Protein AF-A0A0A1DNB2-F1 (afdb_monomer)

Foldseek 3Di:
DALAAVCLLCVVLVHHPVVADPVRRVLLVQQLVLLVVLCCVPPNDPVVFDNVLRRVQSSVLSNVVVVCVVVVNDCVDADDDPPPDDGDDDRDYDDPVSRDPVSVVSRPDPPPVPPPPPPPPDPPPDD

Solvent-accessible surface area (backbone atoms only — not comparable to full-atom values): 7904 Å² total; per-residue (Å²): 129,48,83,43,51,50,58,55,23,25,54,75,65,74,43,65,67,84,79,54,52,73,67,54,41,52,52,38,44,51,32,22,43,3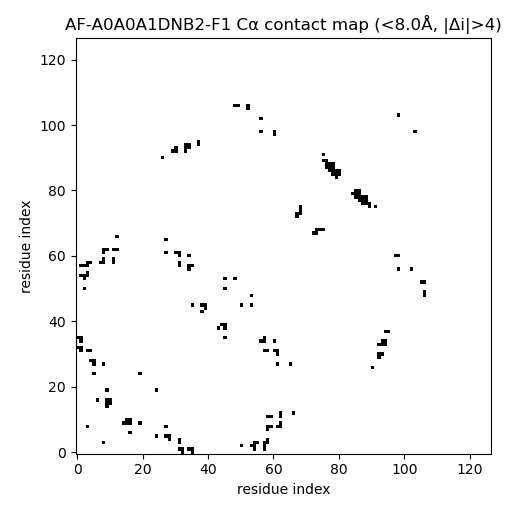4,41,46,50,51,50,33,73,75,76,40,68,66,89,80,47,62,63,67,60,51,25,48,49,29,29,54,49,33,30,62,64,44,47,43,52,72,69,77,74,39,79,84,55,82,49,82,43,92,88,88,48,72,69,62,80,68,82,83,74,60,51,73,82,70,59,44,70,73,63,53,51,74,75,43,84,77,78,67,84,69,78,79,77,78,78,75,76,65,93,80,86,79,129

Structure (mmCIF, N/CA/C/O backbone):
data_AF-A0A0A1DNB2-F1
#
_entry.id   AF-A0A0A1DNB2-F1
#
loop_
_atom_site.group_PDB
_atom_site.id
_atom_site.type_symbol
_atom_site.label_atom_id
_atom_site.label_alt_id
_atom_site.label_comp_id
_atom_site.label_asym_id
_atom_site.label_entity_id
_atom_site.label_seq_id
_atom_site.pdbx_PDB_ins_code
_atom_site.Cartn_x
_atom_site.Cartn_y
_atom_site.Cartn_z
_atom_site.occupancy
_atom_site.B_iso_or_equiv
_atom_site.auth_seq_id
_atom_site.auth_comp_id
_atom_site.auth_asym_id
_atom_site.auth_atom_id
_atom_site.pdbx_PDB_model_num
ATOM 1 N N . MET A 1 1 ? 2.024 7.033 7.759 1.00 73.50 1 MET A N 1
ATOM 2 C CA . MET A 1 1 ? 3.099 6.651 6.828 1.00 73.50 1 MET A CA 1
ATOM 3 C C . MET A 1 1 ? 3.079 5.149 6.837 1.00 73.50 1 MET A C 1
ATOM 5 O O . MET A 1 1 ? 3.105 4.606 7.940 1.00 73.50 1 MET A O 1
ATOM 9 N N . ALA A 1 2 ? 2.979 4.540 5.654 1.00 85.00 2 ALA A N 1
ATOM 10 C CA . ALA A 1 2 ? 2.740 3.110 5.537 1.00 85.00 2 ALA A CA 1
ATOM 11 C C . ALA A 1 2 ? 3.807 2.322 6.306 1.00 85.00 2 ALA A C 1
ATOM 13 O O . ALA A 1 2 ? 4.969 2.742 6.375 1.00 85.00 2 ALA A O 1
ATOM 14 N N . LEU A 1 3 ? 3.396 1.215 6.919 1.00 89.25 3 LEU A N 1
ATOM 15 C CA . LEU A 1 3 ? 4.296 0.342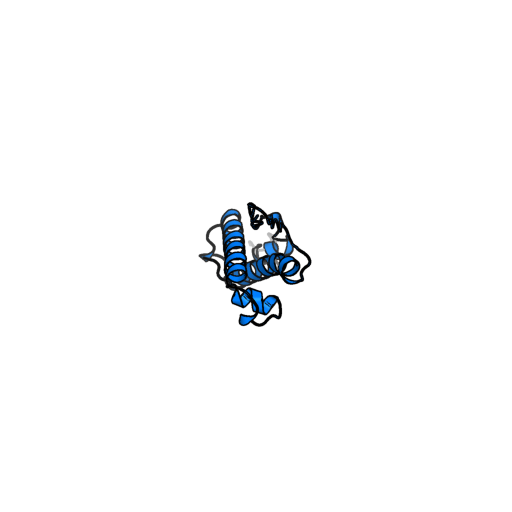 7.671 1.00 89.25 3 LEU A CA 1
ATOM 16 C C . LEU A 1 3 ? 5.146 -0.514 6.729 1.00 89.25 3 LEU A C 1
ATOM 18 O O . LEU A 1 3 ? 6.306 -0.805 7.026 1.00 89.25 3 LEU A O 1
ATOM 22 N N . ALA A 1 4 ? 4.579 -0.911 5.593 1.00 92.00 4 ALA A N 1
ATOM 23 C CA . ALA A 1 4 ? 5.293 -1.562 4.512 1.00 92.00 4 ALA A CA 1
ATOM 24 C C . ALA A 1 4 ? 6.071 -0.554 3.657 1.00 92.00 4 ALA A C 1
ATOM 26 O O . ALA A 1 4 ? 5.692 0.604 3.472 1.00 92.00 4 ALA A O 1
ATOM 27 N N . THR A 1 5 ? 7.172 -1.035 3.091 1.00 94.88 5 THR A N 1
ATOM 28 C CA . THR A 1 5 ? 8.053 -0.286 2.197 1.00 94.88 5 THR A CA 1
ATOM 29 C C . THR A 1 5 ? 8.020 -0.864 0.786 1.00 94.88 5 THR A C 1
ATOM 31 O O . THR A 1 5 ? 7.589 -1.996 0.556 1.00 94.88 5 THR A O 1
ATOM 34 N N . TRP A 1 6 ? 8.528 -0.114 -0.194 1.00 92.81 6 TRP A N 1
ATOM 35 C CA . TRP A 1 6 ? 8.663 -0.638 -1.555 1.00 92.81 6 TRP A CA 1
ATOM 36 C C . TRP A 1 6 ? 9.616 -1.844 -1.622 1.00 92.81 6 TRP A C 1
ATOM 38 O O . TRP A 1 6 ? 9.470 -2.683 -2.510 1.00 92.81 6 TRP A O 1
ATOM 48 N N . GLN A 1 7 ? 10.560 -1.967 -0.681 1.00 93.88 7 GLN A N 1
ATOM 49 C CA . GLN A 1 7 ? 11.427 -3.136 -0.554 1.00 93.88 7 GLN A CA 1
ATOM 50 C C . GLN A 1 7 ? 10.636 -4.380 -0.143 1.00 93.88 7 GLN A C 1
ATOM 52 O O . GLN A 1 7 ? 10.850 -5.441 -0.725 1.00 93.88 7 GLN A O 1
ATOM 57 N N . ASP A 1 8 ? 9.703 -4.256 0.807 1.00 92.50 8 ASP A N 1
ATOM 58 C CA . ASP A 1 8 ? 8.832 -5.369 1.214 1.00 92.50 8 ASP A CA 1
ATOM 59 C C . ASP A 1 8 ? 7.995 -5.861 0.021 1.00 92.50 8 ASP A C 1
ATOM 61 O O . ASP A 1 8 ? 7.872 -7.062 -0.219 1.00 92.50 8 ASP A O 1
ATOM 65 N N . VAL A 1 9 ? 7.507 -4.928 -0.802 1.00 91.25 9 VAL A N 1
ATOM 66 C CA . VAL A 1 9 ? 6.787 -5.246 -2.043 1.00 91.25 9 VAL A CA 1
ATOM 67 C C . VAL A 1 9 ? 7.698 -5.933 -3.063 1.00 91.25 9 VAL A C 1
ATOM 69 O O . VAL A 1 9 ? 7.281 -6.899 -3.695 1.00 91.25 9 VAL A O 1
ATOM 72 N N . ALA A 1 10 ? 8.954 -5.499 -3.216 1.00 90.25 10 ALA A N 1
ATOM 73 C CA . ALA A 1 10 ? 9.918 -6.172 -4.092 1.00 90.25 10 ALA A CA 1
ATOM 74 C C . ALA A 1 10 ? 10.150 -7.635 -3.668 1.00 90.25 10 ALA A C 1
ATOM 76 O O . ALA A 1 10 ? 10.133 -8.531 -4.516 1.00 90.25 10 ALA A O 1
ATOM 77 N N . VAL A 1 11 ? 10.275 -7.878 -2.357 1.00 92.06 11 VAL A N 1
ATOM 78 C CA . VAL A 1 11 ? 10.388 -9.225 -1.777 1.00 92.06 11 VAL A CA 1
ATOM 79 C C . VAL A 1 11 ? 9.134 -10.053 -2.064 1.00 92.06 11 VAL A C 1
ATOM 81 O O . VAL A 1 11 ? 9.256 -11.176 -2.550 1.00 92.06 11 VAL A O 1
ATOM 84 N N . ALA A 1 12 ? 7.936 -9.498 -1.853 1.00 89.88 12 ALA A N 1
ATOM 85 C CA . ALA A 1 12 ? 6.667 -10.177 -2.143 1.00 89.88 12 ALA A CA 1
ATOM 86 C C . ALA A 1 12 ? 6.475 -10.497 -3.639 1.00 89.88 12 ALA A C 1
ATOM 88 O O . ALA A 1 12 ? 5.805 -11.463 -4.010 1.00 89.88 12 ALA A O 1
ATOM 89 N N . LEU A 1 13 ? 7.088 -9.705 -4.519 1.00 88.12 13 LEU A N 1
ATOM 90 C CA . LEU A 1 13 ? 7.130 -9.956 -5.960 1.00 88.12 13 LEU A CA 1
ATOM 91 C C . LEU A 1 13 ? 8.199 -10.984 -6.365 1.00 88.12 13 LEU A C 1
ATOM 93 O O . LEU A 1 13 ? 8.266 -11.340 -7.542 1.00 88.12 13 LEU A O 1
ATOM 97 N N . GLY A 1 14 ? 9.042 -11.443 -5.435 1.00 88.88 14 GLY A N 1
ATOM 98 C CA . GLY A 1 14 ? 10.167 -12.333 -5.722 1.00 88.88 14 GLY A CA 1
ATOM 99 C C . GLY A 1 14 ? 11.239 -11.677 -6.595 1.00 88.88 14 GLY A C 1
ATOM 100 O O . GLY A 1 14 ? 11.913 -12.366 -7.362 1.00 88.88 14 GLY A O 1
ATOM 101 N N . ARG A 1 15 ? 11.375 -10.346 -6.533 1.00 84.31 15 ARG A N 1
ATOM 102 C CA . ARG A 1 15 ? 12.328 -9.575 -7.341 1.00 84.31 15 ARG A CA 1
ATOM 103 C C . ARG A 1 15 ? 13.391 -8.939 -6.448 1.00 84.31 15 ARG A C 1
ATOM 105 O O . ARG A 1 15 ? 13.091 -8.544 -5.321 1.00 84.31 15 ARG A O 1
ATOM 112 N N . PRO A 1 16 ? 14.629 -8.791 -6.938 1.00 86.06 16 PRO A N 1
ATOM 113 C CA . PRO A 1 16 ? 15.644 -8.075 -6.188 1.00 86.06 16 PRO A CA 1
ATOM 114 C C . PRO A 1 16 ? 15.311 -6.571 -6.186 1.00 86.06 16 PRO A C 1
ATOM 116 O O . PRO A 1 16 ? 14.721 -6.043 -7.135 1.00 86.06 16 PRO A O 1
ATOM 119 N N . SER A 1 17 ? 15.621 -5.885 -5.086 1.00 81.06 17 SER A N 1
ATOM 120 C CA . SER A 1 17 ? 15.205 -4.496 -4.834 1.00 81.06 17 SER A CA 1
ATOM 121 C C . SER A 1 17 ? 15.813 -3.482 -5.811 1.00 81.06 17 SER A C 1
ATOM 123 O O . SER A 1 17 ? 15.211 -2.445 -6.078 1.00 81.06 17 SER A O 1
ATOM 125 N N . ASP A 1 18 ? 16.964 -3.801 -6.393 1.00 85.75 18 ASP A N 1
ATOM 126 C CA . ASP A 1 18 ? 17.659 -3.034 -7.430 1.00 85.75 18 ASP A CA 1
ATOM 127 C C . ASP A 1 18 ? 17.009 -3.146 -8.822 1.00 85.75 18 ASP A C 1
ATOM 129 O O . ASP A 1 18 ? 17.302 -2.344 -9.707 1.00 85.75 18 ASP A O 1
ATOM 133 N N . SER A 1 19 ? 16.085 -4.093 -9.023 1.00 84.00 19 SER A N 1
ATOM 134 C CA . SER A 1 19 ? 15.352 -4.253 -10.289 1.00 84.00 19 SER A CA 1
ATOM 135 C C . SER A 1 19 ? 14.193 -3.268 -10.485 1.00 84.00 19 SER A C 1
ATOM 137 O O . SER A 1 19 ? 13.545 -3.296 -11.537 1.00 84.00 19 SER A O 1
ATOM 139 N N . LEU A 1 20 ? 13.889 -2.444 -9.475 1.00 86.00 20 LEU A N 1
ATOM 140 C CA . LEU A 1 20 ? 12.832 -1.436 -9.522 1.00 86.00 20 LEU A CA 1
ATOM 141 C C . LEU A 1 20 ? 13.422 -0.055 -9.810 1.00 86.00 20 LEU A C 1
ATOM 143 O O . LEU A 1 20 ? 14.296 0.412 -9.079 1.00 86.00 20 LEU A O 1
ATOM 147 N N . THR A 1 21 ? 12.904 0.630 -10.832 1.00 88.44 21 THR A N 1
ATOM 148 C CA . THR A 1 21 ? 13.317 2.013 -11.125 1.00 88.44 21 THR A CA 1
ATOM 149 C C . THR A 1 21 ? 12.827 2.973 -10.032 1.00 88.44 21 THR A C 1
ATOM 151 O O . THR A 1 21 ? 11.832 2.677 -9.361 1.00 88.44 21 THR A O 1
ATOM 154 N N . PRO A 1 22 ? 13.456 4.149 -9.852 1.00 87.12 22 PRO A N 1
ATOM 155 C CA . PRO A 1 22 ? 12.995 5.146 -8.882 1.00 87.12 22 PRO A CA 1
ATOM 156 C C . PRO A 1 22 ? 11.516 5.532 -9.053 1.00 87.12 22 PRO A C 1
ATOM 158 O O . PRO A 1 22 ? 10.792 5.713 -8.076 1.00 87.12 22 PRO A O 1
ATOM 161 N N . GLU A 1 23 ? 11.022 5.599 -10.290 1.00 85.06 23 GLU A N 1
ATOM 162 C CA . GLU A 1 23 ? 9.613 5.877 -10.582 1.00 85.06 23 GLU A CA 1
ATOM 163 C C . GLU A 1 23 ? 8.696 4.7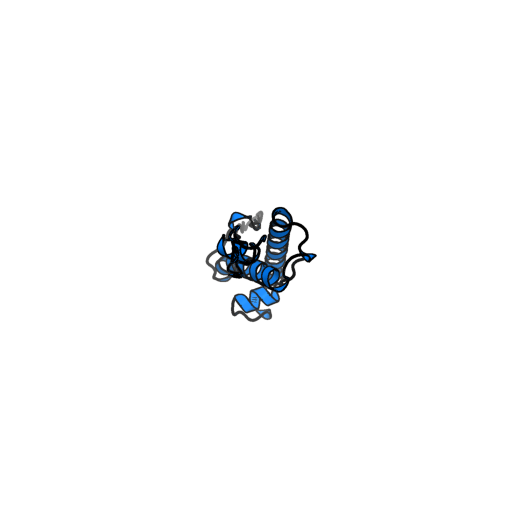60 -10.078 1.00 85.06 23 GLU A C 1
ATOM 165 O O . GLU A 1 23 ? 7.645 5.040 -9.502 1.00 85.06 23 GLU A O 1
ATOM 170 N N . GLN A 1 24 ? 9.101 3.499 -10.253 1.00 86.50 24 GLN A N 1
ATOM 171 C CA . GLN A 1 24 ? 8.361 2.346 -9.740 1.00 86.50 24 GLN A CA 1
ATOM 172 C C . GLN A 1 24 ? 8.351 2.343 -8.207 1.00 86.50 24 GLN A C 1
ATOM 174 O O . GLN A 1 24 ? 7.308 2.099 -7.606 1.00 86.50 24 GLN A O 1
ATOM 179 N N . GLN A 1 25 ? 9.473 2.690 -7.569 1.00 90.25 25 GLN A N 1
ATOM 180 C CA . GLN A 1 25 ? 9.567 2.811 -6.110 1.00 90.25 25 GLN A CA 1
ATOM 181 C C . GLN A 1 25 ? 8.614 3.891 -5.570 1.00 90.25 25 GLN A C 1
ATOM 183 O O . GLN A 1 25 ? 7.877 3.652 -4.608 1.00 90.25 25 GLN A O 1
ATOM 188 N N . HIS A 1 26 ? 8.562 5.062 -6.214 1.00 89.56 26 HIS A N 1
ATOM 189 C CA . HIS A 1 26 ? 7.619 6.124 -5.855 1.00 89.56 26 HIS A CA 1
ATOM 190 C C . HIS A 1 26 ? 6.160 5.709 -6.070 1.00 89.56 26 HIS A C 1
ATOM 192 O O . HIS A 1 26 ? 5.310 6.001 -5.229 1.00 89.56 26 HIS A O 1
ATOM 198 N N . GLN A 1 27 ? 5.859 5.007 -7.164 1.00 88.19 27 GLN A N 1
ATOM 199 C CA . GLN A 1 27 ? 4.501 4.552 -7.455 1.00 88.19 27 GLN A CA 1
ATOM 200 C C . GLN A 1 27 ? 4.018 3.494 -6.455 1.00 88.19 27 GLN A C 1
ATOM 202 O O . GLN A 1 27 ? 2.891 3.575 -5.972 1.00 88.19 27 GLN A O 1
ATOM 207 N N . ILE A 1 28 ? 4.885 2.551 -6.082 1.00 91.19 28 ILE A N 1
ATOM 208 C CA . ILE A 1 28 ? 4.593 1.568 -5.035 1.00 91.19 28 ILE A CA 1
ATOM 209 C C . ILE A 1 28 ? 4.344 2.280 -3.703 1.00 91.19 28 ILE A C 1
ATOM 211 O O . ILE A 1 28 ? 3.339 2.022 -3.048 1.00 91.19 28 ILE A O 1
ATOM 215 N N . THR A 1 29 ? 5.195 3.244 -3.344 1.00 93.12 29 THR A N 1
ATOM 216 C CA . THR A 1 29 ? 5.022 4.059 -2.129 1.00 93.12 29 THR A CA 1
ATOM 217 C C . THR A 1 29 ? 3.692 4.822 -2.132 1.00 93.12 29 THR A C 1
ATOM 219 O O . THR A 1 29 ? 3.019 4.916 -1.107 1.00 93.12 29 THR A O 1
ATOM 222 N N . TYR A 1 30 ? 3.268 5.339 -3.287 1.00 91.00 30 TYR A N 1
ATOM 223 C CA . TYR A 1 30 ? 1.965 5.985 -3.439 1.00 91.00 30 TYR A CA 1
ATOM 224 C C . TYR A 1 30 ? 0.802 5.022 -3.162 1.00 91.00 30 TYR A C 1
ATOM 226 O O . TYR A 1 30 ? -0.129 5.390 -2.444 1.00 91.00 30 TYR A O 1
ATOM 234 N N . TRP A 1 31 ? 0.858 3.786 -3.667 1.00 93.06 31 TRP A N 1
ATOM 235 C CA . TRP A 1 31 ? -0.170 2.787 -3.367 1.00 93.06 31 TRP A CA 1
ATOM 236 C C . TRP A 1 31 ? -0.176 2.371 -1.901 1.00 93.06 31 TRP A C 1
ATOM 238 O O . TRP A 1 31 ? -1.253 2.304 -1.319 1.00 93.06 31 TRP A O 1
ATOM 248 N N . LEU A 1 32 ? 0.994 2.170 -1.293 1.00 94.06 32 LEU A N 1
ATOM 249 C CA . LEU A 1 32 ? 1.122 1.844 0.130 1.00 94.06 32 LEU A CA 1
ATOM 250 C C . LEU A 1 32 ? 0.426 2.899 1.007 1.00 94.06 32 LEU A C 1
ATOM 252 O O . LEU A 1 32 ? -0.426 2.567 1.827 1.00 94.06 32 LEU A O 1
ATOM 256 N N . ASN A 1 33 ? 0.680 4.184 0.744 1.00 93.50 33 ASN A N 1
ATOM 257 C CA . ASN A 1 33 ? -0.008 5.280 1.436 1.00 93.50 33 ASN A CA 1
ATOM 258 C C . ASN A 1 33 ? -1.523 5.310 1.152 1.00 93.50 33 ASN A C 1
ATOM 260 O O . ASN A 1 33 ? -2.312 5.710 2.008 1.00 93.50 33 ASN A O 1
ATOM 264 N N . GLY A 1 34 ? -1.943 4.907 -0.051 1.00 91.38 34 GLY A N 1
ATOM 265 C CA . GLY A 1 34 ? -3.355 4.772 -0.406 1.00 91.38 34 GLY A CA 1
ATOM 266 C C . GLY A 1 34 ? -4.060 3.671 0.390 1.00 91.38 34 GLY A C 1
ATOM 267 O O . GLY A 1 34 ? -5.176 3.886 0.857 1.00 91.38 34 GLY A O 1
ATOM 268 N N . VAL A 1 35 ? -3.405 2.524 0.593 1.00 92.06 35 VAL A N 1
ATOM 269 C CA . VAL A 1 35 ? -3.920 1.442 1.448 1.00 92.06 35 VAL A CA 1
ATOM 270 C C . VAL A 1 35 ? -4.061 1.928 2.888 1.00 92.06 35 VAL A C 1
ATOM 272 O O . VAL A 1 35 ? -5.145 1.803 3.455 1.00 92.06 35 VAL A O 1
ATOM 275 N N . GLU A 1 36 ? -3.020 2.553 3.450 1.00 92.00 36 GLU A N 1
ATOM 276 C CA . GLU A 1 36 ? -3.051 3.099 4.815 1.00 92.00 36 GLU A CA 1
ATOM 277 C C . GLU A 1 36 ? -4.220 4.081 5.000 1.00 92.00 36 GLU A C 1
ATOM 279 O O . GLU A 1 36 ? -4.918 4.050 6.015 1.00 92.00 36 GLU A O 1
ATOM 284 N N . LEU A 1 37 ? -4.486 4.929 3.999 1.00 91.88 37 LEU A N 1
ATOM 285 C CA . LEU A 1 37 ? -5.602 5.871 4.032 1.00 91.88 37 LEU A CA 1
ATOM 286 C C . LEU A 1 37 ? -6.960 5.158 4.113 1.00 91.88 37 LEU A C 1
ATOM 288 O O . LEU A 1 37 ? -7.817 5.576 4.893 1.00 91.88 37 LEU A O 1
ATOM 292 N N . HIS A 1 38 ? -7.160 4.089 3.339 1.00 91.00 38 HIS A N 1
ATOM 293 C CA . HIS A 1 38 ? -8.407 3.314 3.358 1.00 91.00 38 HIS A CA 1
ATOM 294 C C . HIS A 1 38 ? -8.574 2.513 4.647 1.00 91.00 38 HIS A C 1
ATOM 296 O O . HIS A 1 38 ? -9.671 2.496 5.211 1.00 91.00 38 HIS A O 1
ATOM 302 N N . LEU A 1 39 ? -7.495 1.909 5.155 1.00 89.00 39 LEU A N 1
ATOM 303 C CA . LEU A 1 39 ? -7.492 1.256 6.465 1.00 89.00 39 LEU A CA 1
ATOM 304 C C . LEU A 1 39 ? -7.874 2.260 7.557 1.00 89.00 39 LEU A C 1
ATOM 306 O O . LEU A 1 39 ? -8.793 2.007 8.335 1.00 89.00 39 LEU A O 1
ATOM 310 N N . LYS A 1 40 ? -7.257 3.447 7.550 1.00 90.12 40 LYS A N 1
ATOM 311 C CA . LYS A 1 40 ? -7.527 4.503 8.530 1.00 90.12 40 LYS A CA 1
ATOM 312 C C . LYS A 1 40 ? -8.962 5.016 8.451 1.00 90.12 40 LYS A C 1
ATOM 314 O O . LYS A 1 40 ? -9.586 5.272 9.479 1.00 90.12 40 LYS A O 1
ATOM 319 N N . ALA A 1 41 ? -9.493 5.170 7.239 1.00 88.94 41 ALA A N 1
ATOM 320 C CA . ALA A 1 41 ? -10.859 5.630 7.023 1.00 88.94 41 ALA A CA 1
ATOM 321 C C . ALA A 1 41 ? -11.907 4.634 7.543 1.00 88.94 41 ALA A C 1
ATOM 323 O O . ALA A 1 41 ? -12.959 5.061 8.016 1.00 88.94 41 ALA A O 1
ATOM 324 N N . ARG A 1 42 ? -11.633 3.324 7.464 1.00 88.31 42 ARG A N 1
ATOM 325 C CA . ARG A 1 42 ? -12.581 2.275 7.871 1.00 88.31 42 ARG A CA 1
ATOM 326 C C . ARG A 1 42 ? -12.427 1.834 9.327 1.00 88.31 42 ARG A C 1
ATOM 328 O O . ARG A 1 42 ? -13.436 1.570 9.973 1.00 88.31 42 ARG A O 1
ATOM 335 N N . LEU A 1 43 ? -11.196 1.724 9.821 1.00 88.62 43 LEU A N 1
ATOM 336 C CA . LEU A 1 43 ? -10.875 1.113 11.117 1.00 88.62 43 LEU A CA 1
ATOM 337 C C . LEU A 1 43 ? -10.453 2.130 12.185 1.00 88.62 43 LEU A C 1
ATOM 339 O O . LEU A 1 43 ? -10.425 1.795 13.365 1.00 88.62 43 LEU A O 1
ATOM 343 N N . GLY A 1 44 ? -10.160 3.375 11.799 1.00 86.75 44 GLY A N 1
ATOM 344 C CA . GLY A 1 44 ? -9.685 4.405 12.719 1.00 86.75 44 GLY A CA 1
ATOM 345 C C . GLY A 1 44 ? -8.154 4.459 12.813 1.00 86.75 44 GLY A C 1
ATOM 346 O O . GLY A 1 44 ? -7.467 4.227 11.817 1.00 86.75 44 GLY A O 1
ATOM 347 N N . PRO A 1 45 ? -7.577 4.863 13.956 1.00 86.44 45 PRO A N 1
ATOM 348 C CA . PRO A 1 45 ? -6.132 5.039 14.082 1.00 86.44 45 PRO A CA 1
ATOM 349 C C . PRO A 1 45 ? -5.357 3.737 13.824 1.00 86.44 45 PRO A C 1
ATOM 351 O O . PRO A 1 45 ? -5.518 2.754 14.534 1.00 86.44 45 PRO A O 1
ATOM 354 N N . ILE A 1 46 ? -4.446 3.755 12.844 1.00 85.38 46 ILE A N 1
ATOM 355 C CA . ILE A 1 46 ? -3.599 2.597 12.489 1.00 85.38 46 ILE A CA 1
ATOM 356 C C . ILE A 1 46 ? -2.735 2.122 13.667 1.00 85.38 46 ILE A C 1
ATOM 358 O O . ILE A 1 46 ? -2.420 0.943 13.757 1.00 85.38 46 ILE A O 1
ATOM 362 N N . ALA A 1 47 ? -2.383 3.025 14.587 1.00 84.19 47 ALA A N 1
ATOM 363 C CA . ALA A 1 47 ? -1.588 2.707 15.773 1.00 84.19 47 ALA A CA 1
ATOM 364 C C . ALA A 1 47 ? -2.274 1.720 16.737 1.00 84.19 47 ALA A C 1
ATOM 366 O O . ALA A 1 47 ? -1.584 1.110 17.548 1.00 84.19 47 ALA A O 1
ATOM 367 N N . ASP A 1 48 ? -3.598 1.566 16.640 1.00 84.50 48 ASP A N 1
ATOM 368 C CA . ASP A 1 48 ? -4.380 0.646 17.471 1.00 84.50 48 ASP A CA 1
ATOM 369 C C . ASP A 1 48 ? -4.570 -0.731 16.800 1.00 84.50 48 ASP A C 1
ATOM 371 O O . ASP A 1 48 ? -5.149 -1.639 17.398 1.00 84.50 48 ASP A O 1
ATOM 375 N N . LEU A 1 49 ? -4.108 -0.890 15.554 1.00 85.75 49 LEU A N 1
ATOM 376 C CA . LEU A 1 49 ? -4.184 -2.135 14.789 1.00 85.75 49 LEU A CA 1
ATOM 377 C C . LEU A 1 49 ? -2.908 -2.965 14.959 1.00 85.75 49 LEU A C 1
ATOM 379 O O . LEU A 1 49 ? -1.841 -2.433 15.264 1.00 85.75 49 LEU A O 1
ATOM 383 N N . ASP A 1 50 ? -3.011 -4.273 14.711 1.00 87.94 50 ASP A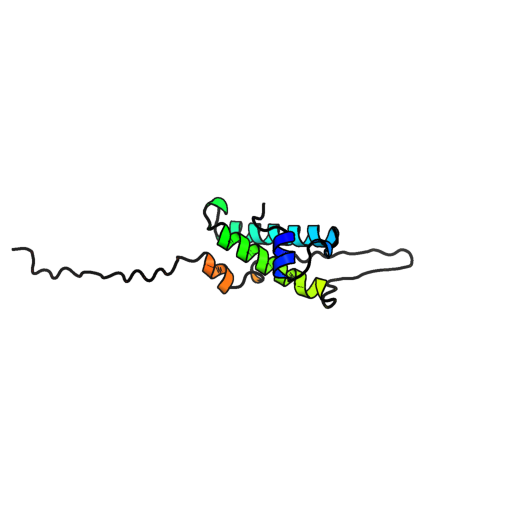 N 1
ATOM 384 C CA . ASP A 1 50 ? -1.842 -5.153 14.651 1.00 87.94 50 ASP A CA 1
ATOM 385 C C . ASP A 1 50 ? -0.903 -4.696 13.510 1.00 87.94 50 ASP A C 1
ATOM 387 O O . ASP A 1 50 ? -1.298 -4.745 12.335 1.00 87.94 50 ASP A O 1
ATOM 391 N N . PRO A 1 51 ? 0.325 -4.238 13.824 1.00 88.69 51 PRO A N 1
ATOM 392 C CA . PRO A 1 51 ? 1.243 -3.701 12.828 1.00 88.69 51 PRO A CA 1
ATOM 393 C C . PRO A 1 51 ? 1.677 -4.743 11.792 1.00 88.69 51 PRO A C 1
ATOM 395 O O . PRO A 1 51 ? 1.940 -4.369 10.647 1.00 88.69 51 PRO A O 1
ATOM 398 N N . ASP A 1 52 ? 1.713 -6.031 12.145 1.00 90.19 52 ASP A N 1
ATOM 399 C CA . ASP A 1 52 ? 2.081 -7.098 11.212 1.00 90.19 52 ASP A CA 1
ATOM 400 C C . ASP A 1 52 ? 0.946 -7.367 10.217 1.00 90.19 52 ASP A C 1
ATOM 402 O O . ASP A 1 52 ? 1.190 -7.516 9.016 1.00 90.19 52 ASP A O 1
ATOM 406 N N . ALA A 1 53 ? -0.308 -7.336 10.683 1.00 89.94 53 ALA A N 1
ATOM 407 C CA . ALA A 1 53 ? -1.480 -7.444 9.817 1.00 89.94 53 ALA A CA 1
ATOM 408 C C . ALA A 1 53 ? -1.578 -6.253 8.850 1.00 89.94 53 ALA A C 1
ATOM 410 O O . ALA A 1 53 ? -1.797 -6.438 7.652 1.00 89.94 53 ALA A O 1
ATOM 411 N N . VAL A 1 54 ? -1.354 -5.030 9.344 1.00 91.62 54 VAL A N 1
ATOM 412 C CA . VAL A 1 54 ? -1.327 -3.820 8.507 1.00 91.62 54 VAL A CA 1
ATOM 413 C C . VAL A 1 54 ? -0.222 -3.914 7.457 1.00 91.62 54 VAL A C 1
ATOM 415 O O . VAL A 1 54 ? -0.497 -3.747 6.268 1.00 91.62 54 VAL A O 1
ATOM 418 N N . LYS A 1 55 ? 1.007 -4.255 7.868 1.00 93.38 55 LYS A N 1
ATOM 419 C CA . LYS A 1 55 ? 2.142 -4.406 6.952 1.00 93.38 55 LYS A CA 1
ATOM 420 C C . LYS A 1 55 ? 1.870 -5.465 5.878 1.00 93.38 55 LYS A C 1
ATOM 422 O O . LYS A 1 55 ? 2.210 -5.257 4.710 1.00 93.38 55 LYS A O 1
ATOM 427 N N . TYR A 1 56 ? 1.252 -6.585 6.250 1.00 92.81 56 TYR A N 1
ATOM 428 C CA . TYR A 1 56 ? 0.885 -7.645 5.313 1.00 92.81 56 TYR A CA 1
ATOM 429 C C . TYR A 1 56 ? -0.126 -7.160 4.265 1.00 92.81 56 TYR A C 1
ATOM 431 O O . TYR A 1 56 ? 0.123 -7.307 3.068 1.00 92.81 56 TYR A O 1
ATOM 439 N N . VAL A 1 57 ? -1.220 -6.514 4.688 1.00 92.75 57 VAL A N 1
ATOM 440 C CA . VAL A 1 57 ? -2.247 -6.003 3.763 1.00 92.75 57 VAL A CA 1
ATOM 441 C C . VAL A 1 57 ? -1.683 -4.937 2.828 1.00 92.75 57 VAL A C 1
ATOM 443 O O . VAL A 1 57 ? -1.905 -5.003 1.620 1.00 92.75 57 VAL A O 1
ATOM 446 N N . GLU A 1 58 ? -0.915 -3.979 3.347 1.00 93.56 58 GLU A N 1
ATOM 447 C CA . GLU A 1 58 ? -0.251 -2.967 2.519 1.00 93.56 58 GLU A CA 1
ATOM 448 C C . GLU A 1 58 ? 0.637 -3.609 1.443 1.00 93.56 58 GLU A C 1
ATOM 450 O O . GLU A 1 58 ? 0.557 -3.241 0.266 1.00 93.56 58 GLU A O 1
ATOM 455 N N . THR A 1 59 ? 1.430 -4.612 1.830 1.00 93.69 59 THR A N 1
ATOM 456 C CA . THR A 1 59 ? 2.346 -5.318 0.927 1.00 93.69 59 THR A CA 1
ATOM 457 C C . THR A 1 59 ? 1.596 -6.095 -0.155 1.00 93.69 59 THR A C 1
ATOM 459 O O . THR A 1 59 ? 1.923 -5.952 -1.334 1.00 93.69 59 THR A O 1
ATOM 462 N N . GLU A 1 60 ? 0.578 -6.878 0.210 1.00 91.88 60 GLU A N 1
ATOM 463 C CA . GLU A 1 60 ? -0.184 -7.705 -0.735 1.00 91.88 60 GLU A CA 1
ATOM 464 C C . GLU A 1 60 ? -0.919 -6.858 -1.777 1.00 91.88 60 GLU A C 1
ATOM 466 O O . GLU A 1 60 ? -0.864 -7.154 -2.974 1.00 91.88 60 GLU A O 1
ATOM 471 N N . ILE A 1 61 ? -1.546 -5.757 -1.356 1.00 92.44 61 ILE A N 1
ATOM 472 C CA . ILE A 1 61 ? -2.270 -4.865 -2.269 1.00 92.44 61 ILE A CA 1
ATOM 473 C C . ILE A 1 61 ? -1.316 -4.135 -3.206 1.00 92.44 61 ILE A C 1
ATOM 475 O O . ILE A 1 61 ? -1.535 -4.101 -4.422 1.00 92.44 61 ILE A O 1
ATOM 479 N N . ALA A 1 62 ? -0.228 -3.580 -2.671 1.00 91.81 62 ALA A N 1
ATOM 480 C CA . ALA A 1 62 ? 0.765 -2.908 -3.496 1.00 91.81 62 ALA A CA 1
ATOM 481 C C . ALA A 1 62 ? 1.434 -3.885 -4.479 1.00 91.81 62 ALA A C 1
ATOM 483 O O . ALA A 1 62 ? 1.628 -3.538 -5.646 1.00 91.81 62 ALA A O 1
ATOM 484 N N . ALA A 1 63 ? 1.717 -5.124 -4.059 1.00 90.69 63 ALA A N 1
ATOM 485 C CA . ALA A 1 63 ? 2.235 -6.170 -4.936 1.00 90.69 63 ALA A CA 1
ATOM 486 C C . ALA A 1 63 ? 1.222 -6.557 -6.023 1.00 90.69 63 ALA A C 1
ATOM 488 O O . ALA A 1 63 ? 1.595 -6.665 -7.192 1.00 90.69 63 ALA A O 1
ATOM 489 N N . ALA A 1 64 ? -0.059 -6.713 -5.680 1.00 89.69 64 ALA A N 1
ATOM 490 C CA . ALA A 1 64 ? -1.115 -7.024 -6.640 1.00 89.69 64 ALA A CA 1
ATOM 491 C C . ALA A 1 64 ? -1.244 -5.947 -7.729 1.00 89.69 64 ALA A C 1
ATOM 493 O O . ALA A 1 64 ? -1.336 -6.295 -8.907 1.00 89.69 64 ALA A O 1
ATOM 494 N N . LYS A 1 65 ? -1.161 -4.655 -7.371 1.00 88.06 65 LYS A N 1
ATOM 495 C CA . LYS A 1 65 ? -1.148 -3.555 -8.356 1.00 88.06 65 LYS A CA 1
ATOM 496 C C . LYS A 1 65 ? 0.155 -3.501 -9.157 1.00 88.06 65 LYS A C 1
ATOM 498 O O . LYS A 1 65 ? 0.125 -3.231 -10.357 1.00 88.06 65 LYS A O 1
ATOM 503 N N . ALA A 1 66 ? 1.293 -3.802 -8.533 1.00 87.44 66 ALA A N 1
ATOM 504 C CA . ALA A 1 66 ? 2.595 -3.789 -9.195 1.00 87.44 66 ALA A CA 1
ATOM 505 C C . ALA A 1 66 ? 2.780 -4.937 -10.208 1.00 87.44 66 ALA A C 1
ATOM 507 O O . ALA A 1 66 ? 3.383 -4.723 -11.260 1.00 87.44 66 ALA A O 1
ATOM 508 N N . ARG A 1 67 ? 2.258 -6.145 -9.936 1.00 85.62 67 ARG A N 1
ATOM 509 C CA . ARG A 1 67 ? 2.406 -7.342 -10.798 1.00 85.62 67 ARG A CA 1
ATOM 510 C C . ARG A 1 67 ? 2.075 -7.093 -12.280 1.00 85.62 67 ARG A C 1
ATOM 512 O O . ARG A 1 67 ? 2.954 -7.340 -13.105 1.00 85.62 67 ARG A O 1
ATOM 519 N N . PRO A 1 68 ? 0.878 -6.607 -12.663 1.00 77.94 68 PRO A N 1
ATOM 520 C CA . PRO A 1 68 ? 0.539 -6.401 -14.074 1.00 77.94 68 PRO A CA 1
ATOM 521 C C . PRO A 1 68 ? 1.392 -5.311 -14.736 1.00 77.94 68 PRO A C 1
ATOM 523 O O . PRO A 1 68 ? 1.755 -5.441 -15.905 1.00 77.94 68 PRO A O 1
ATOM 526 N N . LEU A 1 69 ? 1.760 -4.268 -13.985 1.00 73.06 69 LEU A N 1
ATOM 527 C CA . LEU A 1 69 ? 2.617 -3.179 -14.463 1.00 73.06 69 LEU A CA 1
ATOM 528 C C . LEU A 1 69 ? 4.052 -3.652 -14.742 1.00 73.06 69 LEU A C 1
ATOM 530 O O . LEU A 1 69 ? 4.663 -3.223 -15.717 1.00 73.06 69 LEU A O 1
ATOM 534 N N . LEU A 1 70 ? 4.576 -4.567 -13.923 1.00 72.31 70 LEU A N 1
ATOM 535 C CA . LEU A 1 70 ? 5.943 -5.087 -14.031 1.00 72.31 70 LEU A CA 1
ATOM 536 C C . LEU A 1 70 ? 6.074 -6.306 -14.956 1.00 72.31 70 LEU A C 1
ATOM 538 O O . LEU A 1 70 ? 7.152 -6.541 -15.495 1.00 72.31 70 LEU A O 1
ATOM 542 N N . ALA A 1 71 ? 4.997 -7.065 -15.177 1.00 66.69 71 ALA A N 1
ATOM 543 C CA . ALA A 1 71 ? 4.968 -8.207 -16.097 1.00 66.69 71 ALA A CA 1
ATOM 544 C C . ALA A 1 71 ? 4.878 -7.804 -17.586 1.00 66.69 71 ALA A C 1
ATOM 546 O O . ALA A 1 71 ? 4.692 -8.660 -18.447 1.00 66.69 71 ALA A O 1
ATOM 547 N N . GLY A 1 72 ? 4.963 -6.507 -17.905 1.00 58.78 72 GLY A N 1
ATOM 548 C CA . GLY A 1 72 ? 4.800 -5.988 -19.268 1.00 58.78 72 GLY A CA 1
ATOM 549 C C . GLY A 1 72 ? 3.357 -6.027 -19.792 1.00 58.78 72 GLY A C 1
ATOM 550 O O . GLY A 1 72 ? 3.126 -5.700 -20.952 1.00 58.78 72 GLY A O 1
ATOM 551 N N . GLY A 1 73 ? 2.387 -6.409 -18.952 1.00 47.91 73 GLY A N 1
ATOM 552 C CA . GLY A 1 73 ? 0.984 -6.625 -19.323 1.00 47.91 73 GLY A CA 1
ATOM 553 C C . GLY A 1 73 ? 0.025 -5.486 -18.968 1.00 47.91 73 GLY A C 1
ATOM 554 O O . GLY A 1 73 ? -1.175 -5.623 -19.176 1.00 47.91 73 GLY A O 1
ATOM 555 N N . GLY A 1 74 ? 0.512 -4.369 -18.431 1.00 41.38 74 GLY A N 1
ATOM 556 C CA . GLY A 1 74 ? -0.351 -3.323 -17.889 1.00 41.38 74 GLY A CA 1
ATOM 557 C C . GLY A 1 74 ? 0.145 -1.922 -18.180 1.00 41.38 74 GLY A C 1
ATOM 558 O O . GLY A 1 74 ? 0.349 -1.154 -17.254 1.00 41.38 74 GLY A O 1
ATOM 559 N N . ALA A 1 75 ? 0.319 -1.547 -19.446 1.00 44.50 75 ALA A N 1
ATOM 560 C CA . ALA A 1 75 ? 0.311 -0.130 -19.790 1.00 44.50 75 ALA A CA 1
ATOM 561 C C . ALA A 1 75 ? -1.097 0.428 -19.512 1.00 44.50 75 ALA A C 1
ATOM 563 O O . ALA A 1 75 ? -1.964 0.387 -20.378 1.00 44.50 75 ALA A O 1
ATOM 564 N N . THR A 1 76 ? -1.351 0.940 -18.306 1.00 47.38 76 THR A N 1
ATOM 565 C CA . THR A 1 76 ? -2.618 1.631 -18.005 1.00 47.38 76 THR A CA 1
ATOM 566 C C . THR A 1 76 ? -2.691 3.023 -18.646 1.00 47.38 76 THR A C 1
ATOM 568 O O . THR A 1 76 ? -3.774 3.596 -18.704 1.00 47.38 76 THR A O 1
ATOM 571 N N . SER A 1 77 ? -1.577 3.533 -19.198 1.00 37.81 77 SER A N 1
ATOM 572 C CA . SER A 1 77 ? -1.519 4.394 -20.394 1.00 37.81 77 SER A CA 1
ATOM 573 C C . SER A 1 77 ? -0.055 4.663 -20.781 1.00 37.81 77 SER A C 1
ATOM 575 O O . SER A 1 77 ? 0.714 5.157 -19.957 1.00 37.81 77 SER A O 1
ATOM 577 N N . ILE A 1 78 ? 0.333 4.400 -22.031 1.00 44.53 78 ILE A N 1
ATOM 578 C CA . ILE A 1 78 ? 1.546 4.963 -22.646 1.00 44.53 78 ILE A CA 1
ATOM 579 C C . ILE A 1 78 ? 1.070 5.855 -23.792 1.00 44.53 78 ILE A C 1
ATOM 581 O O . ILE A 1 78 ? 0.700 5.355 -24.849 1.00 44.53 78 ILE A O 1
ATOM 585 N N . THR A 1 79 ? 1.087 7.172 -23.590 1.00 33.00 79 THR A N 1
ATOM 586 C CA . THR A 1 79 ? 0.997 8.130 -24.698 1.00 33.00 79 THR A CA 1
ATOM 587 C C . THR A 1 79 ? 2.382 8.719 -24.896 1.00 33.00 79 THR A C 1
ATOM 589 O O . THR A 1 79 ? 2.821 9.562 -24.117 1.00 33.00 79 THR A O 1
ATOM 592 N N . VAL A 1 80 ? 3.081 8.235 -25.919 1.00 43.47 80 VAL A N 1
ATOM 593 C CA . VAL A 1 80 ? 4.275 8.878 -26.464 1.00 43.47 80 VAL A CA 1
ATOM 594 C C . VAL A 1 80 ? 3.850 9.460 -27.801 1.00 43.47 80 VAL A C 1
ATOM 596 O O . VAL A 1 80 ? 3.632 8.723 -28.757 1.00 43.47 80 VAL A O 1
ATOM 599 N N . SER A 1 81 ? 3.700 10.777 -27.858 1.00 32.53 81 SER A N 1
ATOM 600 C CA . SER A 1 81 ? 3.450 11.483 -29.110 1.00 32.53 81 SER A CA 1
ATOM 601 C C . SER A 1 81 ? 4.769 12.118 -29.543 1.00 32.53 81 SER A C 1
ATOM 603 O O . SER A 1 81 ? 5.223 13.099 -28.961 1.00 32.53 81 SER A O 1
ATOM 605 N N . VAL A 1 82 ? 5.427 11.516 -30.530 1.00 50.38 82 VAL A N 1
ATOM 606 C CA . VAL A 1 82 ? 6.643 12.069 -31.136 1.00 50.38 82 VAL A CA 1
ATOM 607 C C . VAL A 1 82 ? 6.219 12.896 -32.345 1.00 50.38 82 VAL A C 1
ATOM 609 O O . VAL A 1 82 ? 6.046 12.343 -33.424 1.00 50.38 82 VAL A O 1
ATOM 612 N N . ASP A 1 83 ? 5.965 14.184 -32.097 1.00 49.75 83 ASP A N 1
ATOM 613 C CA . ASP A 1 83 ? 6.403 15.300 -32.962 1.00 49.75 83 ASP A CA 1
ATOM 614 C C . ASP A 1 83 ? 6.296 16.656 -32.217 1.00 49.75 83 ASP A C 1
ATOM 616 O O . ASP A 1 83 ? 7.072 17.560 -32.481 1.00 49.75 83 ASP A O 1
ATOM 620 N N . ASP A 1 84 ? 5.423 16.777 -31.199 1.00 54.22 84 ASP A N 1
ATOM 621 C CA . ASP A 1 84 ? 5.424 17.885 -30.206 1.00 54.22 84 ASP A CA 1
ATOM 622 C C . ASP A 1 84 ? 4.589 17.521 -28.946 1.00 54.22 84 ASP A C 1
ATOM 624 O O . ASP A 1 84 ? 3.705 18.244 -28.484 1.00 54.22 84 ASP A O 1
ATOM 628 N N . GLY A 1 85 ? 4.709 16.266 -28.492 1.00 38.69 85 GLY A N 1
ATOM 629 C CA . GLY A 1 85 ? 3.566 15.538 -27.948 1.00 38.69 85 GLY A CA 1
ATOM 630 C C . GLY A 1 85 ? 3.487 15.320 -26.433 1.00 38.69 85 GLY A C 1
ATOM 631 O O . GLY A 1 85 ? 4.459 15.060 -25.729 1.00 38.69 85 GLY A O 1
ATOM 632 N N . ASN A 1 86 ? 2.250 15.385 -25.944 1.00 36.72 86 ASN A N 1
ATOM 633 C CA . ASN A 1 86 ? 1.890 15.404 -24.532 1.00 36.72 86 ASN A CA 1
ATOM 634 C C . ASN A 1 86 ? 1.879 13.992 -23.904 1.00 36.72 86 ASN A C 1
ATOM 636 O O . ASN A 1 86 ? 1.166 13.102 -24.374 1.00 36.72 86 ASN A O 1
ATOM 640 N N . VAL A 1 87 ? 2.622 13.796 -22.808 1.00 47.81 87 VAL A N 1
ATOM 641 C CA . VAL A 1 87 ? 2.649 12.544 -22.027 1.00 47.81 87 VAL A CA 1
ATOM 642 C C . VAL A 1 87 ? 1.645 12.647 -20.881 1.00 47.81 87 VAL A C 1
ATOM 644 O O . VAL A 1 87 ? 1.914 13.273 -19.859 1.00 47.81 87 VAL A O 1
ATOM 647 N N . THR A 1 88 ? 0.484 12.002 -21.006 1.00 44.19 88 THR A N 1
ATOM 648 C CA . THR A 1 88 ? -0.457 11.874 -19.879 1.00 44.19 88 THR A CA 1
ATOM 649 C C . THR A 1 88 ? -0.157 10.595 -19.097 1.00 44.19 88 THR A C 1
ATOM 651 O O . THR A 1 88 ? -0.464 9.495 -19.552 1.00 44.19 88 THR A O 1
ATOM 654 N N . ARG A 1 89 ? 0.449 10.734 -17.910 1.00 52.81 89 ARG A N 1
ATOM 655 C CA . ARG A 1 89 ? 0.633 9.636 -16.944 1.00 52.81 89 ARG A CA 1
ATOM 656 C C . ARG A 1 89 ? -0.590 9.567 -16.032 1.00 52.81 89 ARG A C 1
ATOM 658 O O . ARG A 1 89 ? -0.815 10.485 -15.246 1.00 52.81 89 ARG A O 1
ATOM 665 N N . ARG A 1 90 ? -1.385 8.498 -16.128 1.00 55.25 90 ARG A N 1
ATOM 666 C CA . ARG A 1 90 ? -2.517 8.257 -15.222 1.00 55.25 90 ARG A CA 1
ATOM 667 C C . ARG A 1 90 ? -2.078 7.282 -14.134 1.00 55.25 90 ARG A C 1
ATOM 669 O O . ARG A 1 90 ? -1.873 6.105 -14.402 1.00 55.25 90 ARG A O 1
ATOM 676 N N . TYR A 1 91 ? -1.902 7.790 -12.919 1.00 61.56 91 TYR A N 1
ATOM 677 C CA . TYR A 1 91 ? -1.644 6.960 -11.746 1.00 61.56 91 TYR A CA 1
ATOM 678 C C . TYR A 1 91 ? -2.976 6.384 -11.270 1.00 61.56 91 TYR A C 1
ATOM 680 O O . TYR A 1 91 ? -3.879 7.142 -10.922 1.00 61.56 91 TYR A O 1
ATOM 688 N N . ASP A 1 92 ? -3.117 5.062 -11.311 1.00 74.12 92 ASP A N 1
ATOM 689 C CA . ASP A 1 92 ? -4.311 4.380 -10.817 1.00 74.12 92 ASP A CA 1
ATOM 690 C C . ASP A 1 92 ? -4.248 4.308 -9.277 1.00 74.12 92 ASP A C 1
ATOM 692 O O . ASP A 1 92 ? -3.336 3.657 -8.745 1.00 74.12 92 ASP A O 1
ATOM 696 N N . PRO A 1 93 ? -5.116 5.032 -8.543 1.00 83.19 93 PRO A N 1
ATOM 697 C CA . PRO A 1 93 ? -5.087 5.053 -7.085 1.00 83.19 93 PRO A CA 1
ATOM 698 C C . PRO A 1 93 ? -5.550 3.717 -6.504 1.00 83.19 93 PRO A C 1
ATOM 700 O O . PRO A 1 93 ? -6.295 2.973 -7.133 1.00 83.19 93 PRO A O 1
ATOM 703 N N . VAL A 1 94 ? -5.138 3.405 -5.274 1.00 85.50 94 VAL A N 1
ATOM 704 C CA . VAL A 1 94 ? -5.771 2.309 -4.525 1.00 85.50 94 VAL A CA 1
ATOM 705 C C . VAL A 1 94 ? -7.203 2.713 -4.193 1.00 85.50 94 VAL A C 1
ATOM 707 O O . VAL A 1 94 ? -7.456 3.837 -3.750 1.00 85.50 94 VAL A O 1
ATOM 710 N N . THR A 1 95 ? -8.135 1.795 -4.396 1.00 87.44 95 THR A N 1
ATOM 711 C CA . THR A 1 95 ? -9.542 1.938 -4.026 1.00 87.44 95 THR A CA 1
ATOM 712 C C . THR A 1 95 ? -9.906 0.925 -2.938 1.00 87.44 95 THR A C 1
ATOM 714 O O . THR A 1 95 ? -9.227 -0.091 -2.802 1.00 87.44 95 THR A O 1
ATOM 717 N N . PRO A 1 96 ? -10.992 1.135 -2.172 1.00 79.75 96 PRO A N 1
ATOM 718 C CA . PRO A 1 96 ? -11.426 0.162 -1.169 1.00 79.75 96 PRO A CA 1
ATOM 719 C C . PRO A 1 96 ? -11.727 -1.224 -1.753 1.00 79.75 96 PRO A C 1
ATOM 721 O O . PRO A 1 96 ? -11.599 -2.214 -1.045 1.00 79.75 96 PRO A O 1
ATOM 724 N N . ALA A 1 97 ? -12.115 -1.286 -3.032 1.00 83.75 97 ALA A N 1
ATOM 725 C CA . ALA A 1 97 ? -12.401 -2.527 -3.744 1.00 83.75 97 ALA A CA 1
ATOM 726 C C . ALA A 1 97 ? -11.140 -3.346 -4.064 1.00 83.75 97 ALA A C 1
ATOM 728 O O . ALA A 1 97 ? -11.252 -4.539 -4.328 1.00 83.75 97 ALA A O 1
ATOM 729 N N . ASP A 1 98 ? -9.954 -2.727 -4.026 1.00 86.62 98 ASP A N 1
ATOM 730 C CA . ASP A 1 98 ? -8.691 -3.453 -4.169 1.00 86.62 98 ASP A CA 1
ATOM 731 C C . ASP A 1 98 ? -8.416 -4.318 -2.922 1.00 86.62 98 ASP A C 1
ATOM 733 O O . ASP A 1 98 ? -7.773 -5.358 -3.028 1.00 86.62 98 ASP A O 1
ATOM 737 N N . ILE A 1 99 ? -8.933 -3.924 -1.748 1.00 88.06 99 ILE A N 1
ATOM 738 C CA . ILE A 1 99 ? -8.782 -4.664 -0.490 1.00 88.06 99 ILE A CA 1
ATOM 739 C C . ILE A 1 99 ? -9.886 -5.720 -0.396 1.00 88.06 99 ILE A C 1
ATOM 741 O O . ILE A 1 99 ? -11.049 -5.391 -0.156 1.00 88.06 99 ILE A O 1
ATOM 745 N N . THR A 1 100 ? -9.519 -6.988 -0.594 1.00 87.31 100 THR A N 1
ATOM 746 C CA . THR A 1 100 ? -10.461 -8.117 -0.569 1.00 87.31 100 THR A CA 1
ATOM 747 C C . THR A 1 100 ? -11.045 -8.353 0.825 1.00 87.31 100 THR A C 1
ATOM 749 O O . THR A 1 100 ? -10.454 -7.977 1.840 1.00 87.31 100 THR A O 1
ATOM 752 N N . ASP A 1 101 ? -12.199 -9.021 0.887 1.00 85.38 101 ASP A N 1
ATOM 753 C CA . ASP A 1 101 ? -12.852 -9.366 2.157 1.00 85.38 101 ASP A CA 1
ATOM 754 C C . ASP A 1 101 ? -11.958 -10.232 3.060 1.00 85.38 101 ASP A C 1
ATOM 756 O O . ASP A 1 101 ? -11.949 -10.040 4.275 1.00 85.38 101 ASP A O 1
ATOM 760 N N . ASP A 1 102 ? -11.140 -11.112 2.474 1.00 84.75 102 ASP A N 1
ATOM 761 C CA . ASP A 1 102 ? -10.158 -11.914 3.213 1.00 84.75 102 ASP A CA 1
ATOM 762 C C . ASP A 1 102 ? -9.109 -11.034 3.905 1.00 84.75 102 ASP A C 1
ATOM 764 O O . ASP A 1 102 ? -8.778 -11.263 5.067 1.00 84.75 102 ASP A O 1
ATOM 768 N N . LEU A 1 103 ? -8.625 -9.981 3.239 1.00 87.12 103 LEU A N 1
ATOM 769 C CA . LEU A 1 103 ? -7.667 -9.043 3.834 1.00 87.12 103 LEU A CA 1
ATOM 770 C C . LEU A 1 103 ? -8.331 -8.160 4.894 1.00 87.12 103 LEU A C 1
ATOM 772 O O . LEU A 1 103 ? -7.721 -7.869 5.920 1.00 87.12 103 LEU A O 1
ATOM 776 N N . TRP A 1 104 ? -9.600 -7.787 4.704 1.00 86.81 104 TRP A N 1
ATOM 777 C CA . TRP A 1 104 ? -10.377 -7.117 5.748 1.00 86.81 104 TRP A CA 1
ATOM 778 C C . TRP A 1 104 ? -10.613 -8.008 6.970 1.00 86.81 104 TRP A C 1
ATOM 780 O O . TRP A 1 104 ? -10.653 -7.497 8.091 1.00 86.81 104 TRP A O 1
ATOM 790 N N . SER A 1 105 ? -10.749 -9.324 6.777 1.00 86.25 105 SER A N 1
ATOM 791 C CA . SER A 1 105 ? -10.996 -10.276 7.865 1.00 86.25 105 SER A CA 1
ATOM 792 C C . SER A 1 105 ? -9.859 -10.330 8.889 1.00 86.25 105 SER A C 1
ATOM 794 O O . SER A 1 105 ? -10.120 -10.601 10.060 1.00 86.25 105 SER A O 1
ATOM 796 N N . LEU A 1 106 ? -8.633 -9.969 8.486 1.00 85.25 106 LEU A N 1
ATOM 797 C CA . LEU A 1 106 ? -7.469 -9.869 9.373 1.00 85.25 106 LEU A CA 1
ATOM 798 C C . LEU A 1 106 ? -7.650 -8.822 10.483 1.00 85.25 106 LEU A C 1
ATOM 800 O O . LEU A 1 106 ? -7.030 -8.935 11.535 1.00 85.25 106 LEU A O 1
ATOM 804 N N . PHE A 1 107 ? -8.514 -7.828 10.261 1.00 84.06 107 PHE A N 1
ATOM 805 C CA . PHE A 1 107 ? -8.842 -6.779 11.233 1.00 84.06 107 PHE A CA 1
ATOM 806 C C . PHE A 1 107 ? -10.221 -6.967 11.877 1.00 84.06 107 PHE A C 1
ATOM 808 O O . PHE A 1 107 ? -10.666 -6.125 12.660 1.00 84.06 107 PHE A O 1
ATOM 815 N N . GLY A 1 108 ? -10.932 -8.041 11.520 1.00 71.88 108 GLY A N 1
ATOM 816 C CA . GLY A 1 108 ? -12.191 -8.407 12.155 1.00 71.88 108 GLY A CA 1
ATOM 817 C C . GLY A 1 108 ? -11.975 -8.836 13.608 1.00 71.88 108 GLY A C 1
ATOM 818 O O . GLY A 1 108 ? -10.842 -9.094 14.017 1.00 71.88 108 GLY A O 1
ATOM 819 N N . PRO A 1 109 ? -13.049 -8.935 14.416 1.00 61.53 109 PRO A N 1
ATOM 820 C CA . PRO A 1 109 ? -12.928 -9.510 15.746 1.00 61.53 109 PRO A CA 1
ATOM 821 C C . PRO A 1 109 ? -12.270 -10.877 15.596 1.00 61.53 109 PRO A C 1
ATOM 823 O O . PRO A 1 109 ? -12.803 -11.730 14.883 1.00 61.53 109 PRO A O 1
ATOM 826 N N . ALA A 1 110 ? -11.108 -11.060 16.230 1.00 52.47 110 ALA A N 1
ATOM 827 C CA . ALA A 1 110 ? -10.451 -12.350 16.278 1.00 52.47 110 ALA A CA 1
ATOM 828 C C . ALA A 1 110 ? -11.509 -13.348 16.731 1.00 52.47 110 ALA A C 1
ATOM 830 O O . ALA A 1 110 ? -11.950 -13.318 17.883 1.00 52.47 110 ALA A O 1
ATOM 831 N N . VAL A 1 111 ? -11.939 -14.225 15.827 1.00 44.91 111 VAL A N 1
ATOM 832 C CA . VAL A 1 111 ? -12.683 -15.428 16.183 1.00 44.91 111 VAL A CA 1
ATOM 833 C C . VAL A 1 111 ? -11.674 -16.360 16.847 1.00 44.91 111 VAL A C 1
ATOM 835 O O . VAL A 1 111 ? -11.380 -17.458 16.393 1.00 44.91 111 VAL A O 1
ATOM 838 N N . ASN A 1 112 ? -11.111 -15.906 17.966 1.00 40.69 112 ASN A N 1
ATOM 839 C CA . ASN A 1 112 ? -10.764 -16.804 19.030 1.00 40.69 112 ASN A CA 1
ATOM 840 C C . ASN A 1 112 ? -12.072 -17.518 19.332 1.00 40.69 112 ASN A C 1
ATOM 842 O O . ASN A 1 112 ? -13.044 -16.915 19.7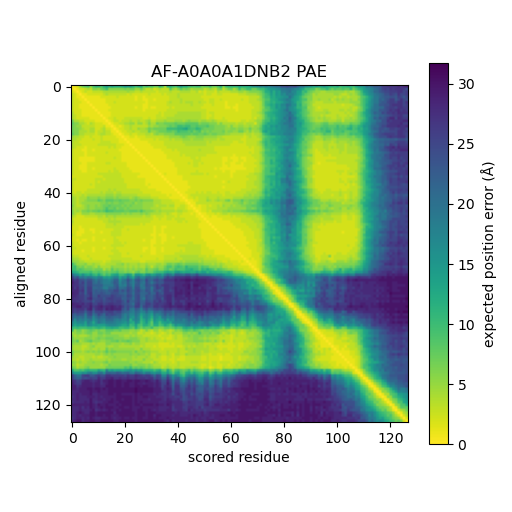90 1.00 40.69 112 ASN A O 1
ATOM 846 N N . ALA A 1 113 ? -12.108 -18.800 19.001 1.00 44.66 113 ALA A N 1
ATOM 847 C CA . ALA A 1 113 ? -13.096 -19.733 19.486 1.00 44.66 113 ALA A CA 1
ATOM 848 C C . ALA A 1 113 ? -12.981 -19.827 21.018 1.00 44.66 113 ALA A C 1
ATOM 850 O O . ALA A 1 113 ? -12.608 -20.855 21.569 1.00 44.66 113 ALA A O 1
ATOM 851 N N . THR A 1 114 ? -13.285 -18.754 21.745 1.00 40.19 114 THR A N 1
ATOM 852 C CA . T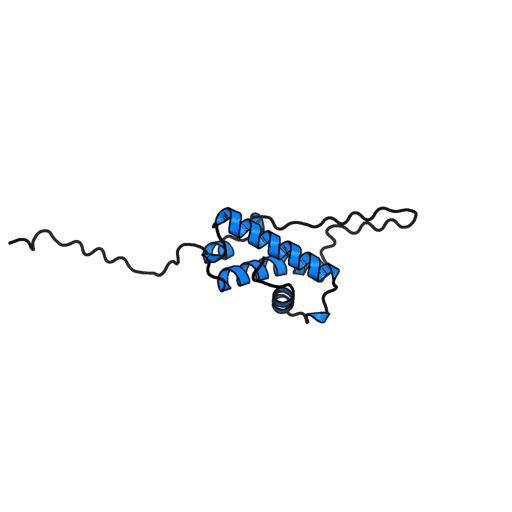HR A 1 114 ? -13.726 -1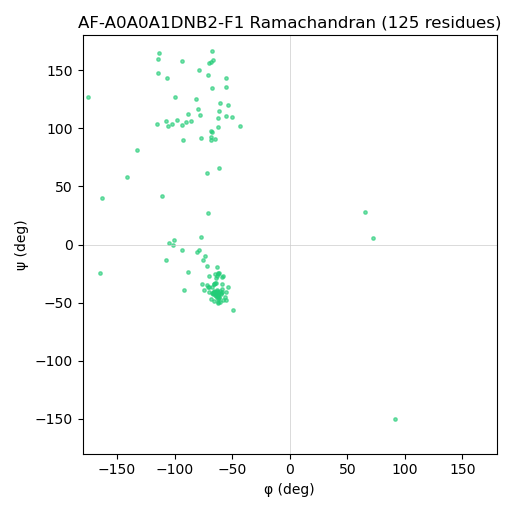8.865 23.125 1.00 40.19 114 THR A CA 1
ATOM 853 C C . THR A 1 114 ? -15.172 -19.296 23.042 1.00 40.19 114 THR A C 1
ATOM 855 O O . THR A 1 114 ? -16.085 -18.486 22.903 1.00 40.19 114 THR A O 1
ATOM 858 N N . SER A 1 115 ? -15.364 -20.611 23.070 1.00 48.75 115 SER A N 1
ATOM 859 C CA . SER A 1 115 ? -16.604 -21.233 23.502 1.00 48.75 115 SER A CA 1
ATOM 860 C C . SER A 1 115 ? -17.094 -20.512 24.758 1.00 48.75 115 SER A C 1
ATOM 862 O O . SER A 1 115 ? -16.563 -20.713 25.850 1.00 48.75 115 SER A O 1
ATOM 864 N N . TYR A 1 116 ? -18.079 -19.631 24.599 1.00 44.84 116 TYR A N 1
ATOM 865 C CA . TYR A 1 116 ? -18.828 -19.083 25.715 1.00 44.84 116 TYR A CA 1
ATOM 866 C C . TYR A 1 116 ? -19.661 -20.231 26.288 1.00 44.84 116 TYR A C 1
ATOM 868 O O . TYR A 1 116 ? -20.764 -20.508 25.823 1.00 44.84 116 TYR A O 1
ATOM 876 N N . THR A 1 117 ? -19.132 -20.934 27.290 1.00 50.50 117 THR A N 1
ATOM 877 C CA . THR A 1 117 ? -19.970 -21.777 28.143 1.00 50.50 117 THR A CA 1
ATOM 878 C C . THR A 1 117 ? -20.848 -20.839 28.958 1.00 50.50 117 THR A C 1
ATOM 880 O O . THR A 1 117 ? -20.420 -20.291 29.973 1.00 50.50 117 THR A O 1
ATOM 883 N N . ILE A 1 118 ? -22.088 -20.634 28.512 1.00 59.69 118 ILE A N 1
ATOM 884 C CA . ILE A 1 118 ? -23.134 -20.108 29.384 1.00 59.69 118 ILE A CA 1
ATOM 885 C C . ILE A 1 118 ? -23.397 -21.203 30.416 1.00 59.69 118 ILE A C 1
ATOM 887 O O . ILE A 1 118 ? -24.129 -22.157 30.159 1.00 59.69 118 ILE A O 1
ATOM 891 N N . ALA A 1 119 ? -22.774 -21.092 31.588 1.00 57.31 119 ALA A N 1
ATOM 892 C CA . ALA A 1 119 ? -23.225 -21.832 32.752 1.00 57.31 119 ALA A CA 1
ATOM 893 C C . ALA A 1 119 ? -24.579 -21.238 33.151 1.00 57.31 119 ALA A C 1
ATOM 895 O O . ALA A 1 119 ? -24.655 -20.268 33.906 1.00 57.31 119 ALA A O 1
ATOM 896 N N . ILE A 1 120 ? -25.659 -21.791 32.597 1.00 60.50 120 ILE A N 1
ATOM 897 C CA . ILE A 1 120 ? -26.997 -21.562 33.125 1.00 60.50 120 ILE A CA 1
ATOM 898 C C . ILE A 1 120 ? -26.955 -22.142 34.539 1.00 60.50 120 ILE A C 1
ATOM 900 O O . ILE A 1 120 ? -26.983 -23.359 34.716 1.00 60.50 120 ILE A O 1
ATOM 904 N N . ARG A 1 121 ? -26.813 -21.288 35.559 1.00 57.34 121 ARG A N 1
ATOM 905 C CA . ARG A 1 121 ? -27.064 -21.715 36.934 1.00 57.34 121 ARG A CA 1
ATOM 906 C C . ARG A 1 121 ? -28.534 -22.105 36.997 1.00 57.34 121 ARG A C 1
ATOM 908 O O . ARG A 1 121 ? -29.408 -21.245 36.907 1.00 57.34 121 ARG A O 1
ATOM 915 N N . SER A 1 122 ? -28.799 -23.402 37.108 1.00 62.59 122 SER A N 1
ATOM 916 C CA . SER A 1 122 ? -30.130 -23.900 37.430 1.00 62.59 122 SER A CA 1
ATOM 917 C C . SER A 1 122 ? -30.594 -23.248 38.742 1.00 62.59 122 SER A C 1
ATOM 919 O O . SER A 1 122 ? -29.810 -23.194 39.690 1.00 62.59 122 SER A O 1
ATOM 921 N N . PRO A 1 123 ? -31.847 -22.772 38.842 1.00 56.97 123 PRO A N 1
ATOM 922 C CA . PRO A 1 123 ? -32.371 -22.050 40.010 1.00 56.97 123 PRO A CA 1
ATOM 923 C C . PRO A 1 123 ? -32.597 -22.935 41.256 1.00 56.97 123 PRO A C 1
ATOM 925 O O . PRO A 1 123 ? -33.463 -22.644 42.070 1.00 56.97 123 PRO A O 1
ATOM 928 N N . GLN A 1 124 ? -31.857 -24.034 41.403 1.00 57.44 124 GLN A N 1
ATOM 929 C CA . GLN A 1 124 ? -31.992 -24.990 42.508 1.00 57.44 124 GLN A CA 1
ATOM 930 C C . GLN A 1 124 ? -30.903 -24.817 43.587 1.00 57.44 124 GLN A C 1
ATOM 932 O O . GLN A 1 124 ? -30.921 -25.540 44.572 1.00 57.44 124 GLN A O 1
ATOM 937 N N . ASP A 1 125 ? -29.977 -23.863 43.427 1.00 55.81 125 ASP A N 1
ATOM 938 C CA . ASP A 1 125 ? -28.834 -23.639 44.338 1.00 55.81 125 ASP A CA 1
ATOM 939 C C . ASP A 1 125 ? -28.975 -22.323 45.136 1.00 55.81 125 ASP A C 1
ATOM 941 O O . ASP A 1 125 ? -28.060 -21.509 45.254 1.00 55.81 125 ASP A O 1
ATOM 945 N N . ILE A 1 126 ? -30.197 -22.063 45.605 1.00 57.72 126 ILE A N 1
ATOM 946 C CA . ILE A 1 126 ? -30.513 -21.068 46.638 1.00 57.72 126 ILE A CA 1
ATOM 947 C C . ILE A 1 126 ? -31.441 -21.731 47.656 1.00 57.72 126 ILE A C 1
ATOM 949 O O . ILE A 1 126 ? -32.664 -21.603 47.589 1.00 57.72 126 ILE A O 1
ATOM 953 N N . SER A 1 127 ? -30.865 -22.497 48.578 1.00 51.28 127 SER A N 1
ATOM 954 C CA . SER A 1 127 ? -31.511 -22.940 49.820 1.00 51.28 127 SER A CA 1
ATOM 955 C C . SER A 1 127 ? -30.462 -23.162 50.897 1.00 51.28 127 SER A C 1
ATOM 957 O O . SER A 1 127 ? -29.419 -23.766 50.571 1.00 51.28 127 SER A O 1
#

Secondary structure (DSSP, 8-state):
--SS-HHHHHHHTT--GGGS-HHHHHHHHHHHHHHHHHHHHHHS-GGGS-HHHHHH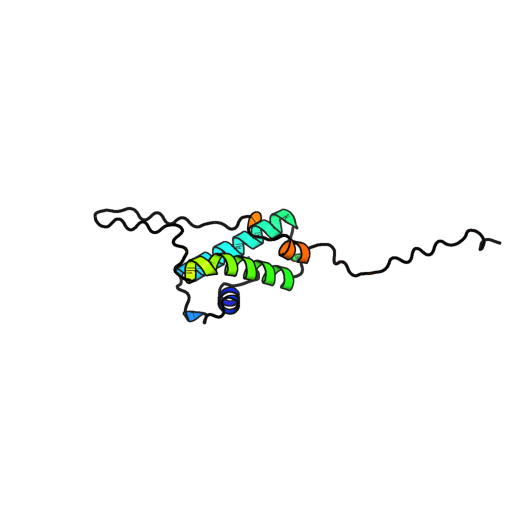HHHHHHHHHHHHHHTT---S-----TTT-----------GGGS-HHHHHTTS--------------TT---

Mean predicted aligned error: 12.11 Å

Sequence (127 aa):
MALATWQDVAVALGRPSDSLTPEQQHQITYWLNGVELHLKARLGPIADLDPDAVKYVETEIAAAKARPLLAGGGATSITVSVDDGNVTRRYDPVTPADITDDLWSLFGPAVNATSYTIAIRSPQDIS

Organism: Nocardioides simplex (NCBI:txid2045)

pLDDT: mean 75.8, std 18.68, range [32.53, 94.88]

Radius of gyration: 22.16 Å; Cα contacts (8 Å, |Δi|>4): 105;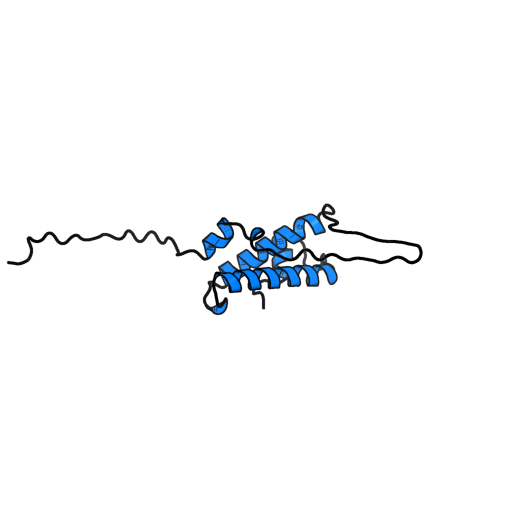 chains: 1; bounding box: 50×43×83 Å